Protein AF-A0A4P5RDM3-F1 (afdb_monomer)

Radius of gyration: 22.75 Å; Cα contacts (8 Å, |Δi|>4): 37; chains: 1; bounding box: 54×39×49 Å

Secondary structure (DSSP, 8-state):
---HHHHHHHHHTT-PPPPPPPPP---------TTTT-EEEEEETTEEEEE--GGG-TT------PPP---

Foldseek 3Di:
DPPPPVVVVVVVVDDPPPPDDDDDDDDDDPDDDCQQANDWDDPDPVDIDTDGHQVPDPPDDPDDDDDDDDD

Structure (mmCIF, N/CA/C/O backbone):
data_AF-A0A4P5RDM3-F1
#
_entry.id   AF-A0A4P5RDM3-F1
#
loop_
_atom_site.group_PDB
_atom_site.id
_atom_site.type_symbol
_atom_site.label_atom_id
_atom_site.label_alt_id
_atom_site.label_comp_id
_atom_site.label_asym_id
_atom_site.label_entity_id
_atom_site.label_seq_id
_atom_site.pdbx_PDB_ins_code
_atom_site.Cartn_x
_atom_site.Cartn_y
_atom_site.Cartn_z
_atom_site.occupancy
_atom_site.B_iso_or_equiv
_atom_site.auth_seq_id
_atom_site.auth_comp_id
_atom_site.auth_asym_id
_atom_site.auth_atom_id
_atom_site.pdbx_PDB_model_num
ATOM 1 N N . MET A 1 1 ? 33.852 27.831 -33.842 1.00 51.75 1 MET A N 1
ATOM 2 C CA . MET A 1 1 ? 33.509 27.022 -32.651 1.00 51.75 1 MET A CA 1
ATOM 3 C C . MET A 1 1 ? 33.348 27.941 -31.443 1.00 51.75 1 MET A C 1
ATOM 5 O O . MET A 1 1 ? 34.339 28.268 -30.813 1.00 51.75 1 MET A O 1
ATOM 9 N N . LEU A 1 2 ? 32.130 28.409 -31.151 1.00 53.91 2 LEU A N 1
ATOM 10 C CA . LEU A 1 2 ? 31.841 29.342 -30.041 1.00 53.91 2 LEU A CA 1
ATOM 11 C C . LEU A 1 2 ? 30.527 28.990 -29.309 1.00 53.91 2 LEU A C 1
ATOM 13 O O . LEU A 1 2 ? 29.876 29.853 -28.740 1.00 53.91 2 LEU A O 1
ATOM 17 N N . ALA A 1 3 ? 30.112 27.719 -29.332 1.00 54.59 3 ALA A N 1
ATOM 18 C CA . ALA A 1 3 ? 28.837 27.282 -28.743 1.00 54.59 3 ALA A CA 1
ATOM 19 C C . ALA A 1 3 ? 28.991 26.318 -27.549 1.00 54.59 3 ALA A C 1
ATOM 21 O O . ALA A 1 3 ? 27.998 25.913 -26.958 1.00 54.59 3 ALA A O 1
ATOM 22 N N . GLY A 1 4 ? 30.220 25.943 -27.171 1.00 57.75 4 GLY A N 1
ATOM 23 C CA . GLY A 1 4 ? 30.458 24.980 -26.084 1.00 57.75 4 GLY A CA 1
ATOM 24 C C . GLY A 1 4 ? 30.320 25.569 -24.676 1.00 57.75 4 GLY A C 1
ATOM 25 O O . GLY A 1 4 ? 29.916 24.866 -23.756 1.00 57.75 4 GLY A O 1
ATOM 26 N N . GLY A 1 5 ? 30.613 26.865 -24.503 1.00 57.62 5 GLY A N 1
ATOM 27 C CA . GLY A 1 5 ? 30.630 27.509 -23.184 1.00 57.62 5 GLY A CA 1
ATOM 28 C C . GLY A 1 5 ? 29.243 27.644 -22.549 1.00 57.62 5 GLY A C 1
ATOM 29 O O . GLY A 1 5 ? 29.078 27.352 -21.370 1.00 57.62 5 GLY A O 1
ATOM 30 N N . MET A 1 6 ? 28.224 28.012 -23.333 1.00 56.47 6 MET A N 1
ATOM 31 C CA . MET A 1 6 ? 26.863 28.226 -22.815 1.00 56.47 6 MET A CA 1
ATOM 32 C C . MET A 1 6 ? 26.188 26.935 -22.328 1.00 56.47 6 MET A C 1
ATOM 34 O O . MET A 1 6 ? 25.406 26.980 -21.385 1.00 56.4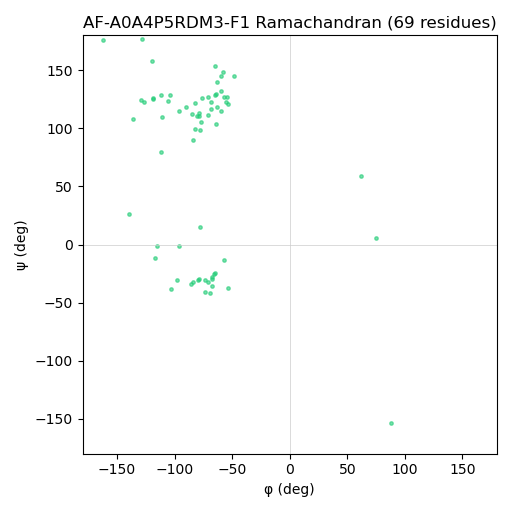7 6 MET A O 1
ATOM 38 N N . VAL A 1 7 ? 26.526 25.778 -22.907 1.00 58.72 7 VAL A N 1
ATOM 39 C CA . VAL A 1 7 ? 25.920 24.486 -22.535 1.00 58.72 7 VAL A CA 1
ATOM 40 C C . VAL A 1 7 ? 26.386 24.015 -21.151 1.00 58.72 7 VAL A C 1
ATOM 42 O O . VAL A 1 7 ? 25.627 23.382 -20.419 1.00 58.72 7 VAL A O 1
ATOM 45 N N . VAL A 1 8 ? 27.622 24.344 -20.758 1.00 59.69 8 VAL A N 1
ATOM 46 C CA . VAL A 1 8 ? 28.174 23.955 -19.449 1.00 59.69 8 VAL A CA 1
ATOM 47 C C . VAL A 1 8 ? 27.560 24.789 -18.324 1.00 59.69 8 VAL A C 1
ATOM 49 O O . VAL A 1 8 ? 27.191 24.235 -17.289 1.00 59.69 8 VAL A O 1
ATOM 52 N N . PHE A 1 9 ? 27.376 26.095 -18.539 1.00 56.38 9 PHE A N 1
ATOM 53 C CA . PHE A 1 9 ? 26.725 26.963 -17.555 1.00 56.38 9 PHE A CA 1
ATOM 54 C C . PHE A 1 9 ? 25.240 26.635 -17.372 1.00 56.38 9 PHE A C 1
ATOM 56 O O . PHE A 1 9 ? 24.775 26.652 -16.240 1.00 56.38 9 PHE A O 1
ATOM 63 N N . ASP A 1 10 ? 24.516 26.243 -18.423 1.00 55.38 10 ASP A N 1
ATOM 64 C CA . ASP A 1 10 ? 23.096 25.860 -18.315 1.00 55.38 10 ASP A CA 1
ATOM 65 C C . ASP A 1 10 ? 22.896 24.555 -17.510 1.00 55.38 10 ASP A C 1
ATOM 67 O O . ASP A 1 10 ? 21.890 24.367 -16.824 1.00 55.38 10 ASP A O 1
ATOM 71 N N . LYS A 1 11 ? 23.904 23.669 -17.519 1.00 57.81 11 LYS A N 1
ATOM 72 C CA . LYS A 1 11 ? 23.929 22.439 -16.711 1.00 57.81 11 LYS A CA 1
ATOM 73 C C . LYS A 1 11 ? 24.332 22.696 -15.252 1.00 57.81 11 LYS A C 1
ATOM 75 O O . LYS A 1 11 ? 23.869 21.983 -14.366 1.00 57.81 11 LYS A O 1
ATOM 80 N N . LEU A 1 12 ? 25.167 23.712 -15.001 1.00 59.69 12 LEU A N 1
ATOM 81 C CA . LEU A 1 12 ? 25.632 24.107 -13.663 1.00 59.69 12 LEU A CA 1
ATOM 82 C C . LEU A 1 12 ? 24.641 25.037 -12.935 1.00 59.69 12 LEU A C 1
ATOM 84 O O . LEU A 1 12 ? 24.498 24.948 -11.720 1.00 59.69 1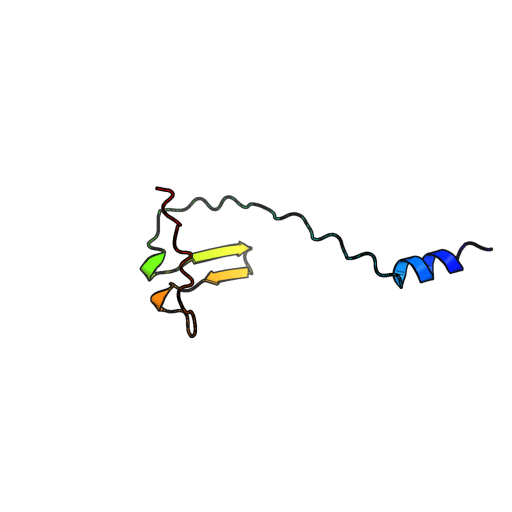2 LEU A O 1
ATOM 88 N N . LEU A 1 13 ? 23.915 25.888 -13.671 1.00 61.94 13 LEU A N 1
ATOM 89 C CA . LEU A 1 13 ? 22.907 26.832 -13.157 1.00 61.94 13 LEU A CA 1
ATOM 90 C C . LEU A 1 13 ? 21.559 26.172 -12.822 1.00 61.94 13 LEU A C 1
ATOM 92 O O . LEU A 1 13 ? 20.566 26.856 -12.583 1.00 61.94 13 LEU A O 1
ATOM 96 N N . GLY A 1 14 ? 21.541 24.839 -12.729 1.00 63.50 14 GLY A N 1
ATOM 97 C CA . GLY A 1 14 ? 20.601 24.133 -11.871 1.00 63.50 14 GLY A CA 1
ATOM 98 C C . GLY A 1 14 ? 19.144 24.356 -12.246 1.00 63.50 14 GLY A C 1
ATOM 99 O O . GLY A 1 14 ? 18.339 24.785 -11.419 1.00 63.50 14 GLY A O 1
ATOM 100 N N . ARG A 1 15 ? 18.760 24.005 -13.477 1.00 63.12 15 ARG A N 1
ATOM 101 C CA . ARG A 1 15 ? 17.343 23.739 -13.728 1.00 63.12 15 ARG A CA 1
ATOM 102 C C . ARG A 1 15 ? 16.911 22.594 -12.820 1.00 63.12 15 ARG A C 1
ATOM 104 O O . ARG A 1 15 ? 17.391 21.470 -12.957 1.00 63.12 15 ARG A O 1
ATOM 111 N N . LYS A 1 16 ? 16.005 22.899 -11.885 1.00 67.81 16 LYS A N 1
ATOM 112 C CA . LYS A 1 16 ? 15.365 21.898 -11.030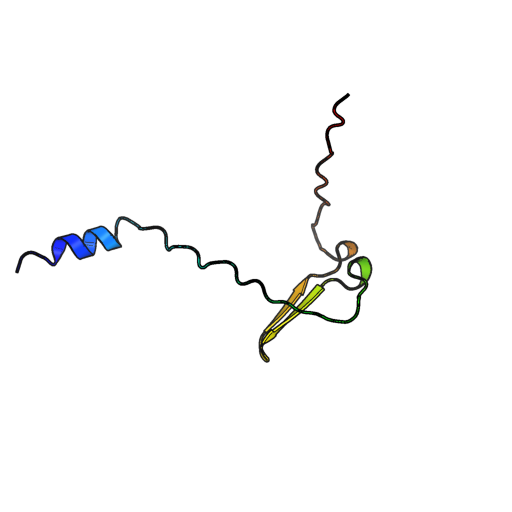 1.00 67.81 16 LYS A CA 1
ATOM 113 C C . LYS A 1 16 ? 14.770 20.835 -11.963 1.00 67.81 16 LYS A C 1
ATOM 115 O O . LYS A 1 16 ? 13.984 21.216 -12.838 1.00 67.81 16 LYS A O 1
ATOM 120 N N . PRO A 1 17 ? 15.165 19.555 -11.845 1.00 67.94 17 PRO A N 1
ATOM 121 C CA . PRO A 1 17 ? 14.597 18.513 -12.686 1.00 67.94 17 PRO A CA 1
ATOM 122 C C . PRO A 1 17 ? 13.080 18.572 -12.522 1.00 67.94 17 PRO A C 1
ATOM 124 O O . PRO A 1 17 ? 12.577 18.640 -11.395 1.00 67.94 17 PRO A O 1
ATOM 127 N N . LYS A 1 18 ? 12.360 18.665 -13.647 1.00 68.81 18 LYS A N 1
ATOM 128 C CA . LYS A 1 18 ? 10.896 18.617 -13.633 1.00 68.81 18 LYS A CA 1
ATOM 129 C C . LYS A 1 18 ? 10.518 17.321 -12.928 1.00 68.81 18 LYS A C 1
ATOM 131 O O . LYS A 1 18 ? 10.984 16.263 -13.328 1.00 68.81 18 LYS A O 1
ATOM 136 N N . GLN A 1 19 ? 9.748 17.431 -11.850 1.00 69.50 19 GLN A N 1
ATOM 137 C CA . GLN A 1 19 ? 9.194 16.250 -11.207 1.00 69.50 19 GLN A CA 1
ATOM 138 C C . GLN A 1 19 ? 8.248 15.588 -12.202 1.00 69.50 19 GLN A C 1
ATOM 140 O O . GLN A 1 19 ? 7.408 16.272 -12.795 1.00 69.50 19 GLN A O 1
ATOM 145 N N . ASP A 1 20 ? 8.431 14.289 -12.407 1.00 71.31 20 ASP A N 1
ATOM 146 C CA . ASP A 1 20 ? 7.544 13.504 -13.250 1.00 71.31 20 ASP A CA 1
ATOM 147 C C . ASP A 1 20 ? 6.115 13.569 -12.702 1.00 71.31 20 ASP A C 1
ATOM 149 O O . ASP A 1 20 ? 5.886 13.676 -11.492 1.00 71.31 20 ASP A O 1
ATOM 153 N N . ALA A 1 21 ? 5.142 13.576 -13.613 1.00 73.94 21 ALA A N 1
ATOM 154 C CA . ALA A 1 21 ? 3.737 13.664 -13.248 1.00 73.94 21 ALA A CA 1
ATOM 155 C C . ALA A 1 21 ? 3.318 12.430 -12.436 1.00 73.94 21 ALA A C 1
ATOM 157 O O . ALA A 1 21 ? 3.711 11.306 -12.749 1.00 73.94 21 ALA A O 1
ATOM 158 N N . ALA A 1 22 ? 2.496 12.640 -11.405 1.00 71.50 22 ALA A N 1
ATOM 159 C CA . ALA A 1 22 ? 1.946 11.545 -10.620 1.00 71.50 22 ALA A CA 1
ATOM 160 C C . ALA A 1 22 ? 1.063 10.661 -11.512 1.00 71.50 22 ALA A C 1
ATOM 162 O O . ALA A 1 22 ? 0.061 11.122 -12.060 1.00 71.50 22 ALA A O 1
ATOM 163 N N . VAL A 1 23 ? 1.445 9.394 -11.654 1.00 76.31 23 VAL A N 1
ATOM 164 C CA . VAL A 1 23 ? 0.648 8.389 -12.358 1.00 76.31 23 VAL A CA 1
ATOM 165 C C . VAL A 1 23 ? -0.407 7.865 -11.388 1.00 76.31 23 VAL A C 1
ATOM 167 O O . VAL A 1 23 ? -0.072 7.373 -10.311 1.00 76.31 23 VAL A O 1
ATOM 170 N N . VAL A 1 24 ? -1.683 7.995 -11.755 1.00 73.69 24 VAL A N 1
ATOM 171 C CA . VAL A 1 24 ? -2.799 7.413 -11.000 1.00 73.69 24 VAL A CA 1
ATOM 172 C C . VAL A 1 24 ? -3.049 6.017 -11.551 1.00 73.69 24 VAL A C 1
ATOM 174 O O . VAL A 1 24 ? -3.362 5.868 -12.730 1.00 73.69 24 VAL A O 1
ATOM 177 N N . ILE A 1 25 ? -2.883 5.006 -10.703 1.00 75.62 25 ILE A N 1
ATOM 178 C CA . ILE A 1 25 ? -3.129 3.606 -11.047 1.00 75.62 25 ILE A CA 1
ATOM 179 C C . ILE A 1 25 ? -4.429 3.195 -10.362 1.00 75.62 25 ILE A C 1
ATOM 181 O O . ILE A 1 25 ? -4.558 3.329 -9.144 1.00 75.62 25 ILE A O 1
ATOM 185 N N . GLU A 1 26 ? -5.397 2.724 -11.144 1.00 70.75 26 GLU A N 1
ATOM 186 C CA . GLU A 1 26 ? -6.625 2.146 -10.610 1.00 70.75 26 GLU A CA 1
ATOM 187 C C . GLU A 1 26 ? -6.345 0.709 -10.158 1.00 70.75 26 GLU A C 1
ATOM 189 O O . GLU A 1 26 ? -6.084 -0.172 -10.974 1.00 70.75 26 GLU A O 1
ATOM 194 N N . ALA A 1 27 ? -6.375 0.487 -8.846 1.00 70.88 27 ALA A N 1
ATOM 195 C CA . ALA A 1 27 ? -6.244 -0.827 -8.228 1.00 70.88 27 ALA A CA 1
ATOM 196 C C . ALA A 1 27 ? -7.587 -1.210 -7.592 1.00 70.88 27 ALA A C 1
ATOM 198 O O . ALA A 1 27 ? -7.798 -1.020 -6.395 1.00 70.88 27 ALA A O 1
ATOM 199 N N . SER A 1 28 ? -8.523 -1.677 -8.421 1.00 71.00 28 SER A N 1
ATOM 200 C CA . SER A 1 28 ? -9.831 -2.156 -7.965 1.00 71.00 28 SER A CA 1
ATOM 201 C C . SER A 1 28 ? -9.708 -3.575 -7.398 1.00 71.00 28 SER A C 1
ATOM 203 O O . SER A 1 28 ? -9.424 -4.517 -8.134 1.00 71.00 28 SER A O 1
ATOM 205 N N . SER A 1 29 ? -9.928 -3.719 -6.091 1.00 78.00 29 SER A N 1
ATOM 206 C CA . SER A 1 29 ? -9.988 -4.997 -5.369 1.00 78.00 29 SER A CA 1
ATOM 207 C C . SER A 1 29 ? -11.262 -5.086 -4.530 1.00 78.00 29 SER A C 1
ATOM 209 O O . SER A 1 29 ? -12.021 -4.118 -4.422 1.00 78.00 29 SER A O 1
ATOM 211 N N . ASP A 1 30 ? -11.465 -6.232 -3.880 1.00 85.94 30 ASP A N 1
ATOM 212 C CA . ASP A 1 30 ? -12.468 -6.337 -2.827 1.00 85.94 30 ASP A CA 1
ATOM 213 C C . ASP A 1 30 ? -12.184 -5.322 -1.702 1.00 85.94 30 ASP A C 1
ATOM 215 O O . ASP A 1 30 ? -11.015 -4.997 -1.440 1.00 85.94 30 ASP A O 1
ATOM 219 N N . PRO A 1 31 ? -13.227 -4.802 -1.030 1.00 85.50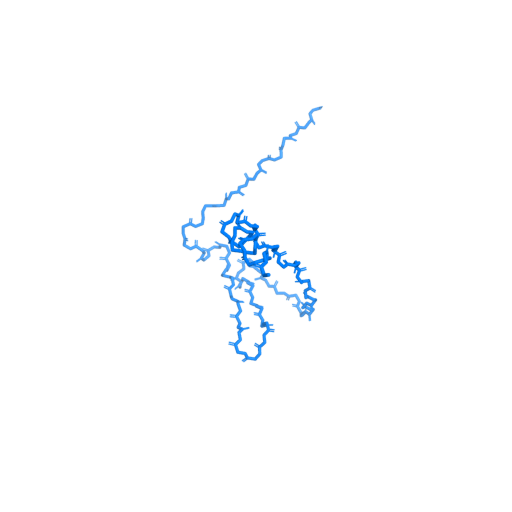 31 PRO A N 1
ATOM 220 C CA . PRO A 1 31 ? -13.053 -3.924 0.119 1.00 85.50 31 PRO A CA 1
ATOM 221 C C . PRO A 1 31 ? -12.280 -4.628 1.243 1.00 85.50 31 PRO A C 1
ATOM 223 O O . PRO A 1 31 ? -12.634 -5.737 1.639 1.00 85.50 31 PRO A O 1
ATOM 226 N N . ILE A 1 32 ? -11.266 -3.955 1.793 1.00 86.94 32 ILE A N 1
ATOM 227 C CA . ILE A 1 32 ? -10.456 -4.442 2.922 1.00 86.94 32 ILE A CA 1
ATOM 228 C C . ILE A 1 32 ? -10.544 -3.502 4.129 1.00 86.94 32 ILE A C 1
ATOM 230 O O . ILE A 1 32 ? -10.840 -2.311 3.985 1.00 86.94 32 ILE A O 1
ATOM 234 N N . ASP A 1 33 ? -10.253 -4.021 5.323 1.00 89.12 33 ASP A N 1
ATOM 235 C CA . ASP A 1 33 ? -10.214 -3.238 6.560 1.00 89.12 33 ASP A CA 1
ATOM 236 C C . ASP A 1 33 ? -8.851 -2.545 6.740 1.00 89.12 33 ASP A C 1
ATOM 238 O O . ASP A 1 33 ? -7.914 -3.055 7.357 1.00 89.12 33 ASP A O 1
ATOM 242 N N . ILE A 1 34 ? -8.749 -1.326 6.210 1.00 87.38 34 ILE A N 1
ATOM 243 C CA . ILE A 1 34 ? -7.518 -0.522 6.245 1.00 87.38 34 ILE A CA 1
ATOM 244 C C . ILE A 1 34 ? -7.115 -0.134 7.682 1.00 87.38 34 ILE A C 1
ATOM 246 O O . ILE A 1 34 ? -5.932 0.111 7.950 1.00 87.38 34 ILE A O 1
ATOM 250 N N . ASP A 1 35 ? -8.068 -0.082 8.617 1.00 87.44 35 ASP A N 1
ATOM 251 C CA . ASP A 1 35 ? -7.795 0.321 9.996 1.00 87.44 35 ASP A CA 1
ATOM 252 C C . ASP A 1 35 ? -7.039 -0.768 10.772 1.00 87.44 35 ASP A C 1
ATOM 254 O O . ASP A 1 35 ? -6.224 -0.437 11.642 1.00 87.44 35 ASP A O 1
ATOM 258 N N . ASN A 1 36 ? -7.255 -2.044 10.432 1.00 88.69 36 ASN A N 1
ATOM 259 C CA . ASN A 1 36 ? -6.605 -3.192 11.073 1.00 88.69 36 ASN A CA 1
ATOM 260 C C . ASN A 1 36 ? -5.467 -3.803 10.240 1.00 88.69 36 ASN A C 1
ATOM 262 O O . ASN A 1 36 ? -4.416 -4.166 10.798 1.00 88.69 36 ASN A O 1
ATOM 266 N N . ASP A 1 37 ? -5.640 -3.865 8.921 1.00 88.50 37 ASP A N 1
ATOM 267 C CA . ASP A 1 37 ? -4.732 -4.572 8.013 1.00 88.50 37 ASP A CA 1
ATOM 268 C C . ASP A 1 37 ? -3.719 -3.629 7.354 1.00 88.50 37 ASP A C 1
ATOM 270 O O . ASP A 1 37 ? -2.563 -4.001 7.146 1.00 88.50 37 ASP A O 1
ATOM 274 N N . GLY A 1 38 ? -4.091 -2.366 7.136 1.00 88.06 38 GLY A N 1
ATOM 275 C CA . GLY A 1 38 ? -3.276 -1.397 6.407 1.00 88.06 38 GLY A CA 1
ATOM 276 C C . GLY A 1 38 ? -3.528 -1.441 4.900 1.00 88.06 38 GLY A C 1
ATOM 277 O O . GLY A 1 38 ? -4.622 -1.766 4.452 1.00 88.06 38 GLY A O 1
ATOM 278 N N . ILE A 1 39 ? -2.531 -1.037 4.111 1.00 88.81 39 ILE A N 1
ATOM 279 C CA . ILE A 1 39 ? -2.628 -0.956 2.648 1.00 88.81 39 ILE A CA 1
ATOM 280 C C . ILE A 1 39 ? -1.434 -1.682 2.036 1.00 88.81 39 ILE A C 1
ATOM 282 O O . ILE A 1 39 ? -0.289 -1.307 2.295 1.00 88.81 39 ILE A O 1
ATOM 286 N N . THR A 1 40 ? -1.706 -2.659 1.176 1.00 88.81 40 THR A N 1
ATOM 287 C CA . THR A 1 40 ? -0.695 -3.360 0.377 1.00 88.81 40 THR A CA 1
ATOM 288 C C . THR A 1 40 ? -1.003 -3.134 -1.093 1.00 88.81 40 THR A C 1
ATOM 290 O O . THR A 1 40 ? -2.122 -3.386 -1.528 1.00 88.81 40 THR A O 1
ATOM 293 N N . VAL A 1 41 ? -0.027 -2.637 -1.849 1.00 86.75 41 VAL A N 1
ATOM 294 C CA . VAL A 1 41 ? -0.160 -2.408 -3.292 1.00 86.75 41 VAL A CA 1
ATOM 295 C C . VAL A 1 41 ? 0.983 -3.106 -4.008 1.00 86.75 41 VAL A C 1
ATOM 297 O O . VAL A 1 41 ? 2.154 -2.821 -3.750 1.00 86.75 41 VAL A O 1
ATOM 300 N N . GLU A 1 42 ? 0.639 -3.999 -4.924 1.00 87.69 42 GLU A N 1
ATOM 301 C CA . GLU A 1 42 ? 1.576 -4.601 -5.868 1.00 87.69 42 GLU A CA 1
ATOM 302 C C . GLU A 1 42 ? 1.704 -3.662 -7.072 1.00 87.69 42 GLU A C 1
ATOM 304 O O . GLU A 1 42 ? 0.740 -3.421 -7.793 1.00 87.69 42 GLU A O 1
ATOM 309 N N . LEU A 1 43 ? 2.879 -3.055 -7.247 1.00 84.31 43 LEU A N 1
ATOM 310 C CA . LEU A 1 43 ? 3.150 -2.147 -8.368 1.00 84.31 43 LEU A CA 1
ATOM 311 C C . LEU A 1 43 ? 3.601 -2.918 -9.614 1.00 84.31 43 LEU A C 1
ATOM 313 O O . LEU A 1 43 ? 3.345 -2.487 -10.735 1.00 84.31 43 LEU A O 1
ATOM 317 N N . ASN A 1 44 ? 4.323 -4.019 -9.407 1.00 85.38 44 ASN A N 1
ATOM 318 C CA . ASN A 1 44 ? 4.773 -4.971 -10.420 1.00 85.38 44 ASN A CA 1
ATOM 319 C C . ASN A 1 44 ? 5.184 -6.291 -9.736 1.00 85.38 44 ASN A C 1
ATOM 321 O O . ASN A 1 44 ? 5.246 -6.350 -8.508 1.00 85.38 44 ASN A O 1
ATOM 325 N N . ASP A 1 45 ? 5.547 -7.309 -10.521 1.00 86.94 45 ASP A N 1
ATOM 326 C CA . ASP A 1 45 ? 5.934 -8.651 -10.042 1.00 86.94 45 ASP A CA 1
ATOM 327 C C . ASP A 1 45 ? 7.114 -8.671 -9.047 1.00 86.94 45 ASP A C 1
ATOM 329 O O . ASP A 1 45 ? 7.394 -9.692 -8.422 1.00 86.94 45 ASP A O 1
ATOM 333 N N . GLN A 1 46 ? 7.850 -7.564 -8.918 1.00 92.38 46 GLN A N 1
ATOM 334 C CA . GLN A 1 46 ? 9.062 -7.452 -8.105 1.00 92.38 46 GLN A CA 1
ATOM 335 C C . GLN A 1 46 ? 8.927 -6.451 -6.951 1.00 92.38 46 GLN A C 1
ATOM 337 O O . GLN A 1 46 ? 9.806 -6.395 -6.089 1.00 92.38 46 GLN A O 1
ATOM 342 N N . LEU A 1 47 ? 7.871 -5.634 -6.935 1.00 89.12 47 LEU A N 1
ATOM 343 C CA . LEU A 1 47 ? 7.730 -4.506 -6.027 1.00 89.12 47 LEU A CA 1
ATOM 344 C C . LEU A 1 47 ? 6.324 -4.446 -5.443 1.00 89.12 47 LEU A C 1
ATOM 346 O O . LEU A 1 47 ? 5.366 -4.001 -6.078 1.00 89.12 47 LEU A O 1
ATOM 350 N N . THR A 1 48 ? 6.264 -4.778 -4.162 1.00 90.25 48 THR A N 1
ATOM 351 C CA . THR A 1 48 ? 5.089 -4.598 -3.318 1.00 90.25 48 THR A CA 1
ATOM 352 C C . THR A 1 48 ? 5.384 -3.519 -2.288 1.00 90.25 48 THR A C 1
ATOM 354 O O . THR A 1 48 ? 6.397 -3.560 -1.587 1.00 90.25 48 THR A O 1
ATOM 357 N N . VAL A 1 49 ? 4.494 -2.538 -2.184 1.00 89.31 49 VAL A N 1
ATOM 358 C CA . VAL A 1 49 ? 4.569 -1.472 -1.187 1.00 89.31 49 VAL A CA 1
ATOM 359 C C . VAL A 1 49 ? 3.554 -1.757 -0.095 1.00 89.31 49 VAL A C 1
ATOM 361 O O . VAL A 1 49 ? 2.374 -1.964 -0.367 1.00 89.31 49 VAL A O 1
ATOM 364 N N . HIS A 1 50 ? 4.020 -1.734 1.151 1.00 90.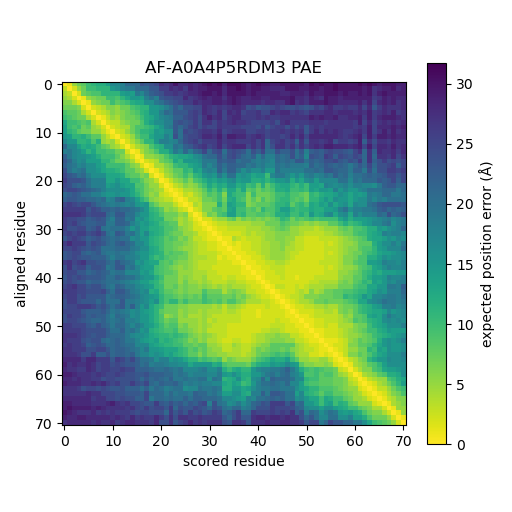31 50 HIS A N 1
ATOM 365 C CA . HIS A 1 50 ? 3.197 -1.989 2.325 1.00 90.31 50 HIS A CA 1
ATOM 366 C C . HIS A 1 50 ? 3.171 -0.768 3.251 1.00 90.31 50 HIS A C 1
ATOM 368 O O . HIS A 1 50 ? 4.209 -0.277 3.701 1.00 90.31 50 HIS A O 1
ATOM 374 N N . SER A 1 51 ? 1.966 -0.300 3.568 1.00 88.38 51 SER A N 1
ATOM 375 C CA . SER A 1 51 ? 1.695 0.719 4.573 1.00 88.38 51 SER A CA 1
ATOM 376 C C . SER A 1 51 ? 0.962 0.077 5.753 1.00 88.38 51 SER A C 1
ATOM 378 O O . SER A 1 51 ? -0.208 -0.279 5.612 1.00 88.38 51 SER A O 1
ATOM 380 N N . PRO A 1 52 ? 1.596 -0.065 6.930 1.00 90.19 52 PRO A N 1
ATOM 381 C CA . PRO A 1 52 ? 0.948 -0.689 8.076 1.00 90.19 52 PRO A CA 1
ATOM 382 C C . PRO A 1 52 ? -0.247 0.133 8.570 1.00 90.19 52 PRO A C 1
ATOM 384 O O . PRO A 1 52 ? -0.280 1.368 8.444 1.00 90.19 52 PRO A O 1
ATOM 387 N N . ALA A 1 53 ? -1.192 -0.569 9.197 1.00 88.75 53 ALA A N 1
ATOM 388 C CA . ALA A 1 53 ? -2.335 0.015 9.887 1.00 88.75 53 ALA A CA 1
ATOM 389 C C . ALA A 1 53 ? -1.916 1.160 10.834 1.00 88.75 53 ALA A C 1
ATOM 391 O O . ALA A 1 53 ? -0.848 1.078 11.453 1.00 88.75 53 ALA A O 1
ATOM 392 N N . PRO A 1 54 ? -2.733 2.219 10.997 1.00 83.06 54 PRO A N 1
ATOM 393 C CA . PRO A 1 54 ? -2.378 3.384 11.812 1.00 83.06 54 PRO A CA 1
ATOM 394 C C . PRO A 1 54 ? -1.955 3.034 13.244 1.00 83.06 54 PRO A C 1
ATOM 396 O O . PRO A 1 54 ? -1.015 3.627 13.766 1.00 83.06 54 PRO A O 1
ATOM 399 N N . SER A 1 55 ? -2.607 2.039 13.850 1.00 82.56 55 SER A N 1
ATOM 400 C CA . SER A 1 55 ? -2.317 1.537 15.200 1.00 82.56 55 SER A CA 1
ATOM 401 C C . SER A 1 55 ? -0.944 0.866 15.328 1.00 82.56 55 SER A C 1
ATOM 403 O O . SER A 1 55 ? -0.370 0.841 16.413 1.00 82.56 55 SER A O 1
ATOM 405 N N . LYS A 1 56 ? -0.399 0.347 14.222 1.00 84.25 56 LYS A N 1
ATOM 406 C CA . LYS A 1 56 ? 0.873 -0.389 14.160 1.00 84.25 56 LYS A CA 1
ATOM 407 C C . LYS A 1 56 ? 2.058 0.504 13.754 1.00 84.25 56 LYS A C 1
ATOM 409 O O . LYS A 1 56 ? 3.188 0.025 13.681 1.00 84.25 56 LYS A O 1
ATOM 414 N N . ARG A 1 57 ? 1.839 1.797 13.473 1.00 84.12 57 ARG A N 1
ATOM 415 C CA . ARG A 1 57 ? 2.896 2.736 13.050 1.00 84.12 57 ARG A CA 1
ATOM 416 C C . ARG A 1 57 ? 3.691 3.258 14.250 1.00 84.12 57 ARG A C 1
ATOM 418 O O . ARG A 1 57 ? 3.200 4.070 15.031 1.00 84.12 57 ARG A O 1
ATOM 425 N N . ILE A 1 58 ? 4.954 2.849 14.357 1.00 80.62 58 ILE A N 1
ATOM 426 C CA . ILE A 1 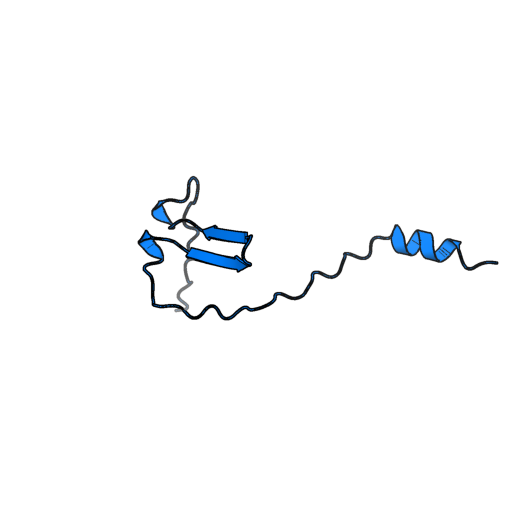58 ? 5.880 3.320 15.398 1.00 80.62 58 ILE A CA 1
ATOM 427 C C . ILE A 1 58 ? 6.146 4.826 15.214 1.00 80.62 58 ILE A C 1
ATOM 429 O O . ILE A 1 58 ? 6.484 5.272 14.120 1.00 80.62 58 ILE A O 1
ATOM 433 N N . GLY A 1 59 ? 5.980 5.619 16.279 1.00 75.00 59 GLY A N 1
ATOM 434 C CA . GLY A 1 59 ? 6.266 7.064 16.275 1.00 75.00 59 GLY A CA 1
ATOM 435 C C . GLY A 1 59 ? 5.239 7.941 15.546 1.00 75.00 59 GLY A C 1
ATOM 436 O O . GLY A 1 59 ? 5.436 9.150 15.428 1.00 75.00 59 GLY A O 1
ATOM 437 N N . SER A 1 60 ? 4.128 7.370 15.071 1.00 66.75 60 SER A N 1
ATOM 438 C CA . SER A 1 60 ? 3.065 8.131 14.416 1.00 66.75 60 SER A CA 1
ATOM 439 C C . SER A 1 60 ? 2.144 8.771 15.456 1.00 66.75 60 SER A C 1
ATOM 441 O O . SER A 1 60 ? 1.244 8.134 15.996 1.00 66.75 60 SER A O 1
ATOM 443 N N . SER A 1 61 ? 2.345 10.060 15.732 1.00 67.81 61 SER A N 1
ATOM 444 C CA . SER A 1 61 ? 1.301 10.871 16.363 1.00 67.81 61 SER A CA 1
ATOM 445 C C . SER A 1 61 ? 0.248 11.212 15.309 1.00 67.81 61 SER A C 1
ATOM 447 O O . SER A 1 61 ? 0.578 11.722 14.234 1.00 67.81 61 SER A O 1
ATOM 449 N N . ARG A 1 62 ? -1.026 10.917 15.586 1.00 67.19 62 ARG A N 1
ATOM 450 C CA . ARG A 1 62 ? -2.137 11.247 14.684 1.00 67.19 62 ARG A CA 1
ATOM 451 C C . ARG A 1 62 ? -2.249 12.770 14.564 1.00 67.19 62 ARG A C 1
ATOM 453 O O . ARG A 1 62 ? -2.778 13.428 15.457 1.00 67.19 62 ARG A O 1
ATOM 460 N N . ILE A 1 63 ? -1.791 13.340 13.450 1.00 72.62 63 ILE A N 1
ATOM 461 C CA . ILE A 1 63 ? -1.953 14.772 13.172 1.00 72.62 63 ILE A CA 1
ATOM 462 C C . ILE A 1 63 ? -3.391 15.008 12.706 1.00 72.62 63 ILE A C 1
ATOM 464 O O . ILE A 1 63 ? -3.737 14.783 11.548 1.00 72.62 63 ILE A O 1
ATOM 468 N N . VAL A 1 64 ? -4.252 15.449 13.622 1.00 73.88 64 VAL A N 1
ATOM 469 C CA . VAL A 1 64 ? -5.633 15.829 13.306 1.00 73.88 64 VAL A CA 1
ATOM 470 C C . VAL A 1 64 ? -5.697 17.340 13.102 1.00 73.88 64 VAL A C 1
ATOM 472 O O . VAL A 1 64 ? -5.505 18.110 14.042 1.00 73.88 64 VAL A O 1
ATOM 475 N N . LYS A 1 65 ? -6.017 17.794 11.886 1.00 78.75 65 LYS A N 1
ATOM 476 C CA . LYS A 1 65 ? -6.345 19.207 11.648 1.00 78.75 65 LYS A CA 1
ATOM 477 C C . LYS A 1 65 ? -7.768 19.466 12.149 1.00 78.75 65 LYS A C 1
ATOM 479 O O . LYS A 1 65 ? -8.733 19.039 11.515 1.00 78.75 65 LYS A O 1
ATOM 484 N N . LYS A 1 66 ? -7.918 20.147 13.292 1.00 77.94 66 LYS A N 1
ATOM 485 C CA . LYS A 1 66 ? -9.236 20.600 13.771 1.00 77.94 66 LYS A CA 1
ATOM 486 C C . LYS A 1 66 ? -9.886 21.481 12.698 1.00 77.94 66 LYS A C 1
ATOM 488 O O . LYS A 1 66 ? -9.280 22.446 12.235 1.00 77.94 66 LYS A O 1
ATOM 493 N N . ARG A 1 67 ? -11.122 21.160 12.304 1.00 76.38 67 ARG A N 1
ATOM 494 C CA . ARG A 1 67 ? -11.937 22.052 11.468 1.00 76.38 67 ARG A CA 1
ATOM 495 C C . ARG A 1 67 ? -12.368 23.245 12.322 1.00 76.38 67 ARG A C 1
ATOM 497 O O . ARG A 1 67 ? -12.933 23.047 13.396 1.00 76.38 67 ARG A O 1
ATOM 504 N N . HIS A 1 68 ? -12.107 24.464 11.856 1.00 75.56 68 HIS A N 1
ATOM 505 C CA . HIS A 1 68 ? -12.714 25.654 12.448 1.00 75.56 68 HIS A CA 1
ATOM 506 C C . HIS A 1 68 ? -14.213 25.627 12.140 1.00 75.56 68 HIS A C 1
ATOM 508 O O . HIS A 1 68 ? -14.603 25.549 10.977 1.00 75.56 68 HIS A O 1
ATOM 514 N N . ARG A 1 69 ? -15.049 25.663 13.182 1.00 75.38 69 ARG A N 1
ATOM 515 C CA . ARG A 1 69 ? -16.465 26.002 13.022 1.00 75.38 69 ARG A CA 1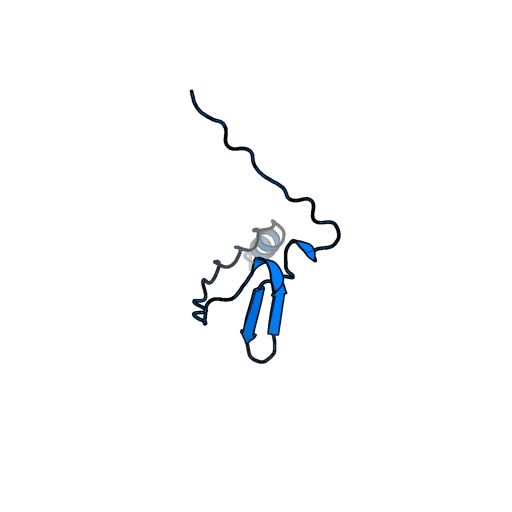
ATOM 516 C C . ARG A 1 69 ? -16.526 27.493 12.707 1.00 75.38 69 ARG A C 1
ATOM 518 O O . ARG A 1 69 ? -16.184 28.303 13.563 1.00 75.38 69 ARG A O 1
ATOM 525 N N . THR A 1 70 ? -16.914 27.840 11.488 1.00 73.12 70 THR A N 1
ATOM 526 C CA . THR A 1 70 ? -17.481 29.159 11.199 1.00 73.12 70 THR A CA 1
ATOM 527 C C . THR A 1 70 ? -18.838 29.217 11.895 1.00 73.12 70 THR A C 1
ATOM 529 O O . THR A 1 70 ? -19.683 28.358 11.633 1.00 73.12 70 THR A O 1
ATOM 532 N N . GLN A 1 71 ? -18.965 30.129 12.862 1.00 63.59 71 GLN A N 1
ATOM 533 C CA . GLN A 1 71 ? -20.253 30.520 13.439 1.00 63.59 71 GLN A CA 1
ATOM 534 C C . GLN A 1 71 ? -21.056 31.322 12.421 1.00 63.59 71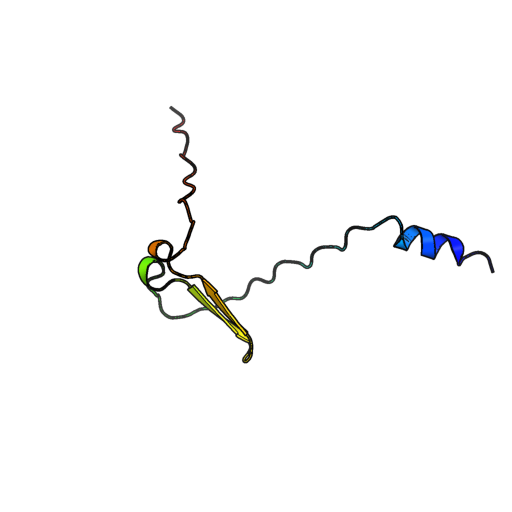 GLN A C 1
ATOM 536 O O . GLN A 1 71 ? -20.410 32.021 11.606 1.00 63.59 71 GLN A O 1
#

Mean predicted aligned error: 15.04 Å

Solvent-accessible surface area (backbone atoms only — not comparable to full-atom values): 5147 Å² total; per-residue (Å²): 143,87,69,69,69,64,59,55,50,59,66,68,69,57,71,73,76,76,77,77,78,87,82,87,77,89,82,89,70,82,93,73,62,43,72,79,68,24,48,76,46,76,82,50,104,88,42,72,52,75,46,70,10,72,89,73,43,84,88,64,74,84,85,75,82,79,78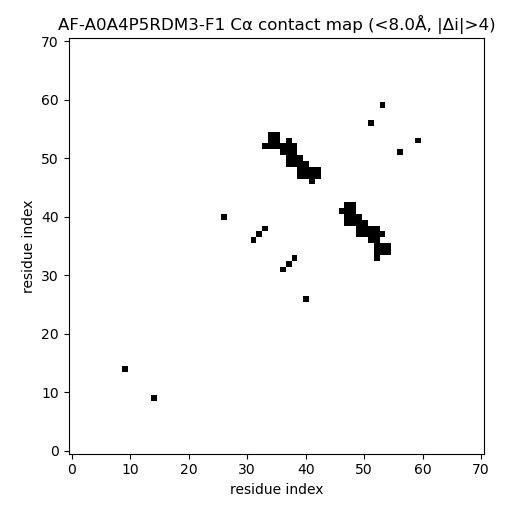,80,80,84,129

pLDDT: mean 75.34, std 11.68, range [51.75, 92.38]

Sequence (71 aa):
MLAGGMVVFDKLLGRKPKQDAAVVIEASSDPIDIDNDGITVELNDQLTVHSPAPSKRIGSSRIVKKRHRTQ